Protein AF-A0A060CFR2-F1 (afdb_monomer_lite)

InterPro domains:
  IPR005195 Glycoside hydrolase, family 65, central catalytic [PF03632] (10-119)
  IPR008928 Six-hairpin glycosidase superfamily [SSF48208] (6-119)
  IPR012341 Six-hairpin glycosidase-like superfamily [G3DSA:1.50.10.10] (1-119)

Secondary structure (DSSP, 8-state):
-HHHHHHHHHHHHTPPTTHHHHHHHHHHT-----BTTTTB--SSSSGGGSEEP-TTTS-GGG-SHHHHS-HHHHTTEE-BSS-SHHHHHHHTGGGS-HHHHHHHHHHHGGGB---STT-

Radius of gyration: 20.04 Å; chains: 1; bounding box: 45×29×54 Å

pLDDT: mean 93.42, std 8.71, range [46.88, 98.31]

Foldseek 3Di:
DVVVVVVVVCVVVVPDPCVVVVVVVCVVPDDFAADPVLRETALDPCLVVAAADPPVPQDPVCPVVVVNDPVVVVVRHNAAQADGRLVVCVVVVVVDDPVRSVSHCVVNVVRHRPSDPVD

Structure (mmCIF, N/CA/C/O backbone):
data_AF-A0A060CFR2-F1
#
_entry.id   AF-A0A060CFR2-F1
#
loop_
_atom_site.group_PDB
_atom_site.id
_atom_site.type_symbol
_atom_site.label_atom_id
_atom_site.label_alt_id
_atom_site.label_comp_id
_atom_site.label_asym_id
_atom_site.label_entity_id
_atom_site.label_seq_id
_atom_site.pdbx_PDB_ins_code
_atom_site.Cartn_x
_atom_site.Cartn_y
_atom_site.Cartn_z
_atom_site.occupancy
_atom_site.B_iso_or_equiv
_atom_site.auth_seq_id
_atom_site.auth_comp_id
_atom_site.auth_asym_id
_atom_site.auth_atom_id
_atom_site.pdbx_PDB_model_num
ATOM 1 N N . SER A 1 1 ? -24.517 16.049 26.029 1.00 79.81 1 SER A N 1
ATOM 2 C CA . SER A 1 1 ? -23.167 15.687 26.528 1.00 79.81 1 SER A CA 1
ATOM 3 C C . SER A 1 1 ? -22.544 14.606 25.636 1.00 79.81 1 SER A C 1
ATOM 5 O O . SER A 1 1 ? -23.252 14.057 24.796 1.00 79.81 1 SER A O 1
ATOM 7 N N . ALA A 1 2 ? -21.247 14.289 25.771 1.00 86.88 2 ALA A N 1
ATOM 8 C CA . ALA A 1 2 ? -20.628 13.202 24.992 1.00 86.88 2 ALA A CA 1
ATOM 9 C C . ALA A 1 2 ? -21.310 11.820 25.201 1.00 86.88 2 ALA A C 1
ATOM 11 O O . ALA A 1 2 ? -21.543 11.134 24.206 1.00 86.88 2 ALA A O 1
ATOM 12 N N . PRO A 1 3 ? -21.742 11.436 26.424 1.00 92.44 3 PRO A N 1
ATOM 13 C CA . PRO A 1 3 ? -22.506 10.199 26.646 1.00 92.44 3 PRO A CA 1
ATOM 14 C C . PRO A 1 3 ? -23.870 10.141 25.938 1.00 92.44 3 PRO A C 1
ATOM 16 O O . PRO A 1 3 ? -24.240 9.109 25.384 1.00 92.44 3 PRO A O 1
ATOM 19 N N . GLU A 1 4 ? -24.620 11.247 25.911 1.00 95.31 4 GLU A N 1
ATOM 20 C CA . GLU A 1 4 ? -25.923 11.308 25.225 1.00 95.31 4 GLU A CA 1
ATOM 21 C C . GLU A 1 4 ? -25.773 11.202 23.704 1.00 95.31 4 GLU A C 1
ATOM 23 O O . GLU A 1 4 ? -26.548 10.501 23.051 1.00 95.31 4 GLU A O 1
ATOM 28 N N . ALA A 1 5 ? -24.753 11.865 23.146 1.00 96.38 5 ALA A N 1
ATOM 29 C CA . ALA A 1 5 ? -24.434 11.793 21.724 1.00 96.38 5 ALA A CA 1
ATOM 30 C C . ALA A 1 5 ? -24.029 10.368 21.312 1.00 96.38 5 ALA A C 1
ATOM 32 O O . ALA A 1 5 ? -24.505 9.870 20.291 1.00 96.38 5 ALA A O 1
ATOM 33 N N . TYR A 1 6 ? -23.221 9.689 22.136 1.00 93.69 6 TYR A N 1
ATOM 34 C CA . TYR A 1 6 ? -22.866 8.285 21.936 1.00 93.69 6 TYR A CA 1
ATOM 35 C C . TYR A 1 6 ? -24.103 7.379 21.947 1.00 93.69 6 TYR A C 1
ATOM 37 O O . TYR A 1 6 ? -24.316 6.627 21.001 1.00 93.69 6 TYR A O 1
ATOM 45 N N . ALA A 1 7 ? -24.968 7.491 22.960 1.00 95.06 7 ALA A N 1
ATOM 46 C CA . ALA A 1 7 ? -26.161 6.652 23.069 1.00 95.06 7 ALA A CA 1
ATOM 47 C C . ALA A 1 7 ? -27.140 6.860 21.898 1.00 95.06 7 ALA A C 1
ATOM 49 O O . ALA A 1 7 ? -27.755 5.906 21.417 1.00 95.06 7 ALA A O 1
ATOM 50 N N . ALA A 1 8 ? -27.292 8.101 21.424 1.00 96.94 8 ALA A N 1
ATOM 51 C CA . ALA A 1 8 ? -28.101 8.403 20.247 1.00 96.94 8 ALA A CA 1
ATOM 52 C C . ALA A 1 8 ? -27.504 7.802 18.965 1.00 96.94 8 ALA A C 1
ATOM 54 O O . ALA A 1 8 ? -28.241 7.221 18.167 1.00 96.94 8 ALA A O 1
ATOM 55 N N . LEU A 1 9 ? -26.183 7.906 18.779 1.00 96.25 9 LEU A N 1
ATOM 56 C CA . LEU A 1 9 ? -25.487 7.325 17.633 1.00 96.25 9 LEU A CA 1
ATOM 57 C C . LEU A 1 9 ? -25.569 5.797 17.641 1.00 96.25 9 LEU A C 1
ATOM 59 O O . LEU A 1 9 ? -25.938 5.226 16.621 1.00 96.25 9 LEU A O 1
ATOM 63 N N . ALA A 1 10 ? -25.286 5.164 18.782 1.00 96.88 10 ALA A N 1
ATOM 64 C CA . ALA A 1 10 ? -25.318 3.715 18.947 1.00 96.88 10 ALA A CA 1
ATOM 65 C C . ALA A 1 10 ? -26.684 3.140 18.553 1.00 96.88 10 ALA A C 1
ATOM 67 O O . ALA A 1 10 ? -26.752 2.230 17.736 1.00 96.88 10 ALA A O 1
ATOM 68 N N . ARG A 1 11 ? -27.784 3.751 19.020 1.00 96.94 11 ARG A N 1
ATOM 69 C CA . ARG A 1 11 ? -29.138 3.359 18.593 1.00 96.94 11 ARG A CA 1
ATOM 70 C C . ARG A 1 11 ? -29.374 3.558 17.097 1.00 96.94 11 ARG A C 1
ATOM 72 O O . ARG A 1 11 ? -30.038 2.739 16.477 1.00 96.94 11 ARG A O 1
ATOM 79 N N . ARG A 1 12 ? -28.870 4.653 16.517 1.00 98.19 12 ARG A N 1
ATOM 80 C CA . ARG A 1 12 ? -29.072 4.973 15.095 1.00 98.19 12 ARG A CA 1
ATOM 81 C C . ARG A 1 12 ? -28.379 3.977 14.164 1.00 98.19 12 ARG A C 1
ATOM 83 O O . ARG A 1 12 ? -28.880 3.760 13.067 1.00 98.19 12 ARG A O 1
ATOM 90 N N . VAL A 1 13 ? -27.239 3.426 14.576 1.00 97.44 13 VAL A N 1
ATOM 91 C CA . VAL A 1 13 ? -26.436 2.495 13.763 1.00 97.44 13 VAL A CA 1
ATOM 92 C C . VAL A 1 13 ? -26.549 1.034 14.215 1.00 97.44 13 VAL A C 1
ATOM 94 O O . VAL A 1 13 ? -25.828 0.203 13.682 1.00 97.44 13 VAL A O 1
ATOM 97 N N . ASP A 1 14 ? -27.436 0.725 15.172 1.00 97.62 14 ASP A N 1
ATOM 98 C CA . ASP A 1 14 ? -27.552 -0.596 15.822 1.00 97.62 14 ASP A CA 1
ATOM 99 C C . ASP A 1 14 ? -26.214 -1.114 16.388 1.00 97.62 14 ASP A C 1
ATOM 101 O O . ASP A 1 14 ? -25.888 -2.288 16.255 1.00 97.62 14 ASP A O 1
ATOM 105 N N . LEU A 1 15 ? -25.418 -0.230 17.009 1.00 97.25 15 LEU A N 1
ATOM 106 C CA . LEU A 1 15 ? -24.140 -0.616 17.612 1.00 97.25 15 LEU A CA 1
ATOM 107 C C . LEU A 1 15 ? -24.384 -1.516 18.825 1.00 97.25 15 LEU A C 1
ATOM 109 O O . LEU A 1 15 ? -24.971 -1.082 19.821 1.00 97.25 15 LEU A O 1
ATOM 113 N N . ARG A 1 16 ? -23.885 -2.746 18.755 1.00 96.00 16 ARG A N 1
ATOM 114 C CA . ARG A 1 16 ? -24.042 -3.770 19.786 1.00 96.00 16 ARG A CA 1
ATOM 115 C C . ARG A 1 16 ? -22.884 -3.758 20.766 1.00 96.00 16 ARG A C 1
ATOM 117 O O . ARG A 1 16 ? -21.742 -3.413 20.446 1.00 96.00 16 ARG A O 1
ATOM 124 N N . ASP A 1 17 ? -23.184 -4.221 21.973 1.00 94.44 17 ASP A N 1
ATOM 125 C CA . ASP A 1 17 ? -22.174 -4.421 22.999 1.00 94.44 17 ASP A CA 1
ATOM 126 C C . ASP A 1 17 ? -21.081 -5.375 22.495 1.00 94.44 17 ASP A C 1
ATOM 128 O O . ASP A 1 17 ? -21.347 -6.451 21.959 1.00 94.44 17 ASP A O 1
ATOM 132 N N . GLY A 1 18 ? -19.824 -4.963 22.664 1.00 95.88 18 GLY A N 1
ATOM 133 C CA . GLY A 1 18 ? -18.654 -5.752 22.281 1.00 95.88 18 GLY A CA 1
ATOM 134 C C . GLY A 1 18 ? -18.164 -5.575 20.839 1.00 95.88 18 GLY A C 1
ATOM 135 O O . GLY A 1 18 ? -17.062 -6.045 20.552 1.00 95.88 18 GLY A O 1
ATOM 136 N N . GLU A 1 19 ? -18.880 -4.867 19.955 1.00 98.00 19 GLU A N 1
ATOM 137 C CA . GLU A 1 19 ? -18.406 -4.620 18.579 1.00 98.00 19 GLU A CA 1
ATOM 138 C C . GLU A 1 19 ? -17.101 -3.824 18.549 1.00 98.00 19 GLU A C 1
ATOM 140 O O . GLU A 1 19 ? -16.149 -4.235 17.892 1.00 98.00 19 GLU A O 1
ATOM 145 N N . ALA A 1 20 ? -17.000 -2.757 19.347 1.00 96.19 20 ALA A N 1
ATOM 146 C CA . ALA A 1 20 ? -15.766 -1.979 19.450 1.00 96.19 20 ALA A CA 1
ATOM 147 C C . ALA A 1 20 ? -14.567 -2.842 19.882 1.00 96.19 20 ALA A C 1
ATOM 149 O O . ALA A 1 20 ? -13.484 -2.737 19.313 1.00 96.19 20 ALA A O 1
ATOM 150 N N . ALA A 1 21 ? -14.778 -3.760 20.831 1.00 97.69 21 ALA A N 1
ATOM 151 C CA . ALA A 1 21 ? -13.744 -4.702 21.251 1.00 97.69 21 ALA A CA 1
ATOM 152 C C . ALA A 1 21 ? -13.402 -5.717 20.147 1.00 97.69 21 ALA A C 1
ATOM 154 O O . ALA A 1 21 ? -12.258 -6.155 20.048 1.00 97.69 21 ALA A O 1
ATOM 155 N N . ALA A 1 22 ? -14.372 -6.110 19.317 1.00 98.25 22 ALA A N 1
ATOM 156 C CA . ALA A 1 22 ? -14.124 -6.963 18.160 1.00 98.25 22 ALA A CA 1
ATOM 157 C C . ALA A 1 22 ? -13.293 -6.245 17.088 1.00 98.25 22 ALA A C 1
ATOM 159 O O . ALA A 1 22 ? -12.381 -6.859 16.540 1.00 98.25 22 ALA A O 1
ATOM 160 N N . TRP A 1 23 ? -13.542 -4.956 16.838 1.00 98.25 23 TRP A N 1
ATOM 161 C CA . TRP A 1 23 ? -12.727 -4.153 15.923 1.00 98.25 23 TRP A CA 1
ATOM 162 C C . TRP A 1 23 ? -11.284 -4.027 16.411 1.00 98.25 23 TRP A C 1
ATOM 164 O O . TRP A 1 23 ? -10.368 -4.198 15.613 1.00 98.25 23 TRP A O 1
ATOM 174 N N . THR A 1 24 ? -11.067 -3.811 17.715 1.00 98.12 24 THR A N 1
ATOM 175 C CA . THR A 1 24 ? 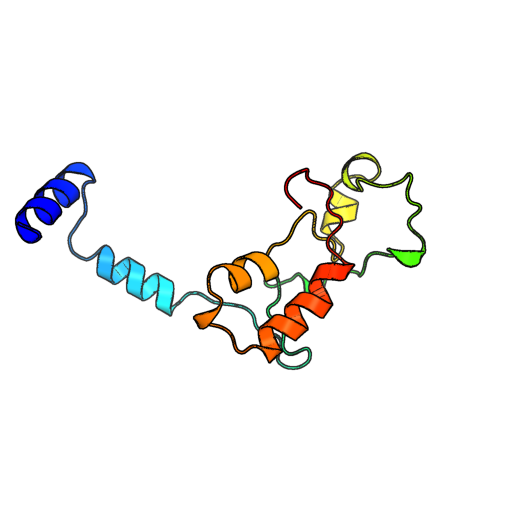-9.717 -3.812 18.302 1.00 98.12 24 THR A CA 1
ATOM 176 C C . THR A 1 24 ? -9.011 -5.146 18.075 1.00 98.12 24 THR A C 1
ATOM 178 O O . THR A 1 24 ? -7.906 -5.153 17.544 1.00 98.12 24 THR A O 1
ATOM 181 N N . ARG A 1 25 ? -9.666 -6.277 18.376 1.00 98.31 25 ARG A N 1
ATOM 182 C CA . ARG A 1 25 ? -9.079 -7.607 18.134 1.00 98.31 25 ARG A CA 1
ATOM 183 C C . ARG A 1 25 ? -8.758 -7.847 16.660 1.00 98.31 25 ARG A C 1
ATOM 185 O O . ARG A 1 25 ? -7.739 -8.449 16.350 1.00 98.31 25 ARG A O 1
ATOM 192 N N . ALA A 1 26 ? -9.622 -7.393 15.752 1.00 98.25 26 ALA A N 1
ATOM 193 C CA . ALA A 1 26 ? -9.381 -7.508 14.317 1.00 98.25 26 ALA A CA 1
ATOM 194 C C . ALA A 1 26 ? -8.182 -6.658 13.869 1.00 98.25 26 ALA A C 1
ATOM 196 O O . ALA A 1 26 ? -7.383 -7.121 13.063 1.00 98.25 26 ALA A O 1
ATOM 197 N N . ALA A 1 27 ? -8.032 -5.445 14.409 1.00 96.81 27 ALA A N 1
ATOM 198 C CA . ALA A 1 27 ? -6.889 -4.581 14.126 1.00 96.81 27 ALA A CA 1
ATOM 199 C C . ALA A 1 27 ? -5.574 -5.172 14.661 1.00 96.81 27 ALA A C 1
ATOM 201 O O . ALA A 1 27 ? -4.577 -5.171 13.948 1.00 96.81 27 ALA A O 1
ATOM 202 N N . GLU A 1 28 ? -5.581 -5.723 15.879 1.00 96.94 28 GLU A N 1
ATOM 203 C CA . GLU A 1 28 ? -4.421 -6.391 16.491 1.00 96.94 28 GLU A CA 1
ATOM 204 C C . GLU A 1 28 ? -4.009 -7.673 15.751 1.00 96.94 28 GLU A C 1
ATOM 206 O O . GLU A 1 28 ? -2.837 -8.037 15.754 1.00 96.94 28 GLU A O 1
ATOM 211 N N . ALA A 1 29 ? -4.964 -8.355 15.114 1.00 97.56 29 ALA A N 1
ATOM 212 C CA . ALA A 1 29 ? -4.728 -9.570 14.339 1.00 97.56 29 ALA A CA 1
ATOM 213 C C . ALA A 1 29 ? -4.466 -9.311 12.844 1.00 97.56 29 ALA A C 1
ATOM 215 O O . ALA A 1 29 ? -4.277 -10.268 12.090 1.00 97.56 29 ALA A O 1
ATOM 216 N N . MET A 1 30 ? -4.487 -8.052 12.393 1.00 95.75 30 MET A N 1
ATOM 217 C CA . MET A 1 30 ? -4.276 -7.722 10.987 1.00 95.75 30 MET A CA 1
ATOM 218 C C . MET A 1 30 ? -2.825 -8.010 10.601 1.00 95.75 30 MET A C 1
ATOM 220 O O . MET A 1 30 ? -1.892 -7.433 11.158 1.00 95.75 30 MET A O 1
ATOM 224 N N . TYR A 1 31 ? -2.632 -8.888 9.622 1.00 94.25 31 TYR A N 1
ATOM 225 C CA . TYR A 1 31 ? -1.314 -9.132 9.057 1.00 94.25 31 TYR A CA 1
ATOM 226 C C . TYR A 1 31 ? -0.947 -8.005 8.089 1.00 94.25 31 TYR A C 1
ATOM 228 O O . TYR A 1 31 ? -1.696 -7.715 7.157 1.00 94.25 31 TYR A O 1
ATOM 236 N N . LEU A 1 32 ? 0.210 -7.387 8.313 1.00 92.31 32 LEU A N 1
ATOM 237 C CA . LEU A 1 32 ? 0.817 -6.422 7.404 1.00 92.31 32 LEU A CA 1
ATOM 238 C C . LEU A 1 32 ? 2.144 -7.021 6.927 1.00 92.31 32 LEU A C 1
ATOM 240 O O . LEU A 1 32 ? 3.034 -7.211 7.761 1.00 92.31 32 LEU A O 1
ATOM 244 N N . PRO A 1 33 ? 2.289 -7.357 5.634 1.00 94.25 33 PRO A N 1
ATOM 245 C CA . PRO A 1 33 ? 3.510 -7.975 5.147 1.00 94.25 33 PRO A CA 1
ATOM 246 C C . PRO A 1 33 ? 4.680 -6.999 5.295 1.00 94.25 33 PRO A C 1
ATOM 248 O O . PRO A 1 33 ? 4.537 -5.791 5.090 1.00 94.25 33 PRO A O 1
ATOM 251 N N . TYR A 1 34 ? 5.841 -7.529 5.658 1.00 95.69 34 TYR A N 1
ATOM 252 C CA . TYR A 1 34 ? 7.101 -6.799 5.699 1.00 95.69 34 TYR A CA 1
ATOM 253 C C . TYR A 1 34 ? 8.203 -7.738 5.232 1.00 95.69 34 TYR A C 1
ATOM 255 O O . TYR A 1 34 ? 8.328 -8.854 5.737 1.00 95.69 34 TYR A O 1
ATOM 263 N N . ASP A 1 35 ? 8.961 -7.288 4.244 1.00 97.75 35 ASP A N 1
ATOM 264 C CA . ASP A 1 35 ? 10.104 -8.009 3.717 1.00 97.75 35 ASP A CA 1
ATOM 265 C C . ASP A 1 35 ? 11.373 -7.487 4.399 1.00 97.75 35 ASP A C 1
ATOM 267 O O . ASP A 1 35 ? 11.738 -6.320 4.244 1.00 97.75 35 ASP A O 1
ATOM 271 N N . GLU A 1 36 ? 12.024 -8.336 5.195 1.00 96.75 36 GLU A N 1
ATOM 272 C CA . GLU A 1 36 ? 13.204 -7.966 5.990 1.00 96.75 36 GLU A CA 1
ATOM 273 C C . GLU A 1 36 ? 14.452 -7.727 5.126 1.00 96.75 36 GLU A C 1
ATOM 275 O O . GLU A 1 36 ? 15.328 -6.950 5.507 1.00 96.75 36 GLU A O 1
ATOM 280 N N . GLU A 1 37 ? 14.545 -8.378 3.963 1.00 96.56 37 GLU A N 1
ATOM 281 C CA . GLU A 1 37 ? 15.706 -8.279 3.074 1.00 96.56 37 GLU A CA 1
ATOM 282 C C . GLU A 1 37 ? 15.725 -6.935 2.337 1.00 96.56 37 GLU A C 1
ATOM 284 O O . GLU A 1 37 ? 16.726 -6.215 2.347 1.00 96.56 37 GLU A O 1
ATOM 289 N N . LEU A 1 38 ? 14.593 -6.561 1.745 1.00 96.50 38 LEU A N 1
ATOM 290 C CA . LEU A 1 38 ? 14.390 -5.289 1.061 1.00 96.50 38 LEU A CA 1
ATOM 291 C C . LEU A 1 38 ? 14.091 -4.149 2.045 1.00 96.50 38 LEU A C 1
ATOM 293 O O . LEU A 1 38 ? 14.305 -2.973 1.736 1.00 96.50 38 LEU A O 1
ATOM 297 N N . GLY A 1 39 ? 13.600 -4.477 3.241 1.00 97.44 39 GLY A N 1
ATOM 298 C CA . GLY A 1 39 ? 13.169 -3.515 4.248 1.00 97.44 39 GLY A CA 1
ATOM 299 C C . GLY A 1 39 ? 11.968 -2.683 3.795 1.00 97.44 39 GLY A C 1
ATOM 300 O O . GLY A 1 39 ? 11.939 -1.471 4.042 1.00 97.44 39 GLY A O 1
ATOM 301 N N . ILE A 1 40 ? 11.021 -3.312 3.090 1.00 97.81 40 ILE A N 1
ATOM 302 C CA . ILE A 1 40 ? 9.808 -2.687 2.540 1.00 97.81 40 ILE A CA 1
ATOM 303 C C . ILE A 1 40 ? 8.545 -3.440 2.960 1.00 97.81 40 ILE A C 1
ATOM 305 O O . ILE A 1 40 ? 8.604 -4.584 3.397 1.00 97.81 40 ILE A O 1
ATOM 309 N N . HIS A 1 41 ? 7.388 -2.802 2.795 1.00 97.50 41 HIS A N 1
ATOM 310 C CA . HIS A 1 41 ? 6.092 -3.455 2.926 1.00 97.50 41 HIS A CA 1
ATOM 311 C C . HIS A 1 41 ? 5.588 -3.854 1.527 1.00 97.50 41 HIS A C 1
ATOM 313 O O . HIS A 1 41 ? 5.340 -2.967 0.703 1.00 97.50 41 HIS A O 1
ATOM 319 N N . PRO A 1 42 ? 5.449 -5.156 1.218 1.00 97.31 42 PRO A N 1
ATOM 320 C CA . PRO A 1 42 ? 4.765 -5.626 0.013 1.00 97.31 42 PRO A CA 1
ATOM 321 C C . PRO A 1 42 ? 3.335 -5.071 -0.094 1.00 97.31 42 PRO A C 1
ATOM 323 O O . PRO A 1 42 ? 2.671 -4.875 0.923 1.00 97.31 42 PRO A O 1
ATOM 326 N N . GLN A 1 43 ? 2.854 -4.822 -1.316 1.00 96.06 43 GLN A N 1
ATOM 327 C CA . GLN A 1 43 ? 1.485 -4.343 -1.555 1.00 96.06 43 GLN A CA 1
ATOM 328 C C . GLN A 1 43 ? 0.445 -5.378 -1.107 1.00 96.06 43 GLN A C 1
ATOM 330 O O . GLN A 1 43 ? -0.579 -5.039 -0.519 1.00 96.06 43 GLN A O 1
ATOM 335 N N . ASP A 1 44 ? 0.739 -6.647 -1.367 1.00 94.94 44 ASP A N 1
ATOM 336 C CA . ASP A 1 44 ? -0.012 -7.808 -0.918 1.00 94.94 44 ASP A CA 1
ATOM 337 C C . ASP A 1 44 ? 0.957 -8.977 -0.671 1.00 94.94 44 ASP A C 1
ATOM 339 O O . ASP A 1 44 ? 2.174 -8.824 -0.807 1.00 94.94 44 ASP A O 1
ATOM 343 N N . ALA A 1 45 ? 0.422 -10.126 -0.254 1.00 93.56 45 ALA A N 1
ATOM 344 C CA . ALA A 1 45 ? 1.219 -11.290 0.128 1.00 93.56 45 ALA A CA 1
ATOM 345 C C . ALA A 1 45 ? 2.069 -11.865 -1.019 1.00 93.56 45 ALA A C 1
ATOM 347 O O . ALA A 1 45 ? 3.127 -12.424 -0.743 1.00 93.56 45 ALA A O 1
ATOM 348 N N . ASP A 1 46 ? 1.641 -11.688 -2.272 1.00 94.62 46 ASP A N 1
ATOM 349 C CA . ASP A 1 46 ? 2.223 -12.360 -3.437 1.00 94.62 46 ASP A CA 1
ATOM 350 C C . ASP A 1 46 ? 2.962 -11.373 -4.365 1.00 94.62 46 ASP A C 1
ATOM 352 O O . ASP A 1 46 ? 3.619 -11.779 -5.323 1.00 94.62 46 ASP A O 1
ATOM 356 N N . PHE A 1 47 ? 2.876 -10.061 -4.109 1.00 96.56 47 PHE A N 1
ATOM 357 C CA . PHE A 1 47 ? 3.348 -9.020 -5.030 1.00 96.56 47 PHE A CA 1
ATOM 358 C C . PHE A 1 47 ? 4.820 -9.178 -5.4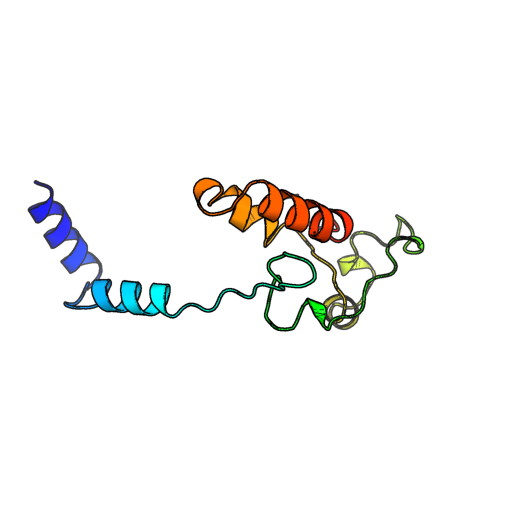39 1.00 96.56 47 PHE A C 1
ATOM 360 O O . PHE A 1 47 ? 5.161 -9.024 -6.614 1.00 96.56 47 PHE A O 1
ATOM 367 N N . LEU A 1 48 ? 5.697 -9.514 -4.488 1.00 96.75 48 LEU A N 1
ATOM 368 C CA . LEU A 1 48 ? 7.129 -9.692 -4.756 1.00 96.75 48 LEU A CA 1
ATOM 369 C C . LEU A 1 48 ? 7.436 -10.953 -5.583 1.00 96.75 48 LEU A C 1
ATOM 371 O O . LEU A 1 48 ? 8.509 -11.039 -6.176 1.00 96.75 48 LEU A O 1
ATOM 375 N N . GLU A 1 49 ? 6.499 -11.900 -5.677 1.00 96.44 49 GLU A N 1
ATOM 376 C CA . GLU A 1 49 ? 6.617 -13.098 -6.519 1.00 96.44 49 GLU A CA 1
ATOM 377 C C . GLU A 1 49 ? 6.277 -12.816 -7.994 1.00 96.44 49 GLU A C 1
ATOM 379 O O . GLU A 1 49 ? 6.617 -13.598 -8.892 1.00 96.44 49 GLU A O 1
ATOM 384 N N . LEU A 1 50 ? 5.606 -11.692 -8.268 1.00 97.00 50 LEU A N 1
ATOM 385 C CA . LEU A 1 50 ? 5.245 -11.283 -9.620 1.00 97.00 50 LEU A CA 1
ATOM 386 C C . LEU A 1 50 ? 6.479 -10.894 -10.434 1.00 97.00 50 LEU A C 1
ATOM 388 O O . LEU A 1 50 ? 7.500 -10.450 -9.911 1.00 97.00 50 LEU A O 1
ATOM 392 N N . GLN A 1 51 ? 6.371 -11.020 -11.755 1.00 97.00 51 GLN A N 1
ATOM 393 C CA . GLN A 1 51 ? 7.477 -10.682 -12.646 1.00 97.00 51 GLN A CA 1
ATOM 394 C C . GLN A 1 51 ? 7.663 -9.159 -12.749 1.00 97.00 51 GLN A C 1
ATOM 396 O O . GLN A 1 51 ? 6.681 -8.428 -12.876 1.00 97.00 51 GLN A O 1
ATOM 401 N N . PRO A 1 52 ? 8.894 -8.631 -12.763 1.00 96.81 52 PRO A N 1
ATOM 402 C CA . PRO A 1 52 ? 9.112 -7.226 -13.085 1.00 96.81 52 PRO A CA 1
ATOM 403 C C . PRO A 1 52 ? 8.617 -6.906 -14.500 1.00 96.81 52 PRO A C 1
ATOM 405 O O . PRO A 1 52 ? 8.836 -7.679 -15.435 1.00 96.81 52 PRO A O 1
ATOM 408 N N . TRP A 1 53 ? 7.958 -5.763 -14.676 1.00 97.00 53 TRP A N 1
ATOM 409 C CA . TRP A 1 53 ? 7.615 -5.265 -16.008 1.00 97.00 53 TRP A CA 1
ATOM 410 C C . TRP A 1 53 ? 8.831 -4.598 -16.661 1.00 97.00 53 TRP A C 1
ATOM 412 O O . TRP A 1 53 ? 9.593 -3.889 -16.004 1.00 97.00 53 TRP A O 1
ATOM 422 N N . ASP A 1 54 ? 9.011 -4.786 -17.968 1.00 95.81 54 ASP A N 1
ATOM 423 C CA . ASP A 1 54 ? 10.105 -4.161 -18.717 1.00 95.81 54 ASP A CA 1
ATOM 424 C C . ASP A 1 54 ? 9.772 -2.703 -19.081 1.00 95.81 54 ASP A C 1
ATOM 426 O O . ASP A 1 54 ? 9.460 -2.358 -20.226 1.00 95.81 54 ASP A O 1
ATOM 430 N N . PHE A 1 55 ? 9.806 -1.825 -18.077 1.00 93.75 55 PHE A N 1
ATOM 431 C CA . PHE A 1 55 ? 9.550 -0.394 -18.255 1.00 93.75 55 PHE A CA 1
ATOM 432 C C . PHE A 1 55 ? 10.556 0.261 -19.209 1.00 93.75 55 PHE A C 1
ATOM 434 O O . PHE A 1 55 ? 10.172 1.128 -19.993 1.00 93.75 55 PHE A O 1
ATOM 441 N N . ALA A 1 56 ? 11.816 -0.187 -19.193 1.00 93.56 56 ALA A N 1
ATOM 442 C CA . ALA A 1 56 ? 12.894 0.378 -20.002 1.00 93.56 56 ALA A CA 1
ATOM 443 C C . ALA A 1 56 ? 12.651 0.220 -21.512 1.00 93.56 56 ALA A C 1
ATOM 445 O O . ALA A 1 56 ? 12.994 1.117 -22.283 1.00 93.56 56 ALA A O 1
ATOM 446 N N . HIS A 1 57 ? 12.030 -0.887 -21.934 1.00 95.31 57 HIS A N 1
ATOM 447 C CA . HIS A 1 57 ? 11.718 -1.142 -23.345 1.00 95.31 57 HIS A CA 1
ATOM 448 C C . HIS A 1 57 ? 10.241 -0.940 -23.702 1.00 95.31 57 HIS A C 1
ATOM 450 O O . HIS A 1 57 ? 9.853 -1.159 -24.852 1.00 95.31 57 HIS A O 1
ATOM 456 N N . THR A 1 58 ? 9.407 -0.484 -22.764 1.00 95.00 58 THR A N 1
ATOM 457 C CA . THR A 1 58 ? 8.013 -0.138 -23.060 1.00 95.00 58 THR A CA 1
ATOM 458 C C . THR A 1 58 ? 7.941 1.273 -23.656 1.00 95.00 58 THR A C 1
ATOM 460 O O . THR A 1 58 ? 8.227 2.247 -22.959 1.00 95.00 58 THR A O 1
ATOM 463 N N . PRO A 1 59 ? 7.550 1.437 -24.934 1.00 94.81 59 PRO A N 1
ATOM 464 C CA . PRO A 1 59 ? 7.554 2.749 -25.571 1.00 94.81 59 PRO A CA 1
ATOM 465 C C . PRO A 1 59 ? 6.439 3.655 -25.012 1.00 94.81 59 PRO A C 1
ATOM 467 O O . PRO A 1 59 ? 5.366 3.153 -24.669 1.00 94.81 59 PRO A O 1
ATOM 470 N N . PRO A 1 60 ? 6.610 4.994 -25.018 1.00 91.69 60 PRO A N 1
ATOM 471 C CA . PRO A 1 60 ? 5.608 5.933 -24.498 1.00 91.69 60 PRO A CA 1
ATOM 472 C C . PRO A 1 60 ? 4.207 5.784 -25.115 1.00 91.69 60 PRO A C 1
ATOM 474 O O . PRO A 1 60 ? 3.206 5.996 -24.445 1.00 91.69 60 PRO A O 1
ATOM 477 N N . SER A 1 61 ? 4.116 5.359 -26.380 1.00 94.25 61 SER A N 1
ATOM 478 C CA . SER A 1 61 ? 2.847 5.118 -27.088 1.00 94.25 61 SER A CA 1
ATOM 479 C C . SER A 1 61 ? 2.074 3.882 -26.614 1.00 94.25 61 SER A C 1
ATOM 481 O O . SER A 1 61 ? 1.013 3.579 -27.160 1.00 94.25 61 SER A O 1
ATOM 483 N N . LYS A 1 62 ? 2.623 3.135 -25.652 1.00 94.06 62 LYS A N 1
ATOM 484 C CA . LYS A 1 62 ? 1.983 1.987 -25.007 1.00 94.06 62 LYS A CA 1
ATOM 485 C C . LYS A 1 62 ? 1.464 2.304 -23.607 1.00 94.06 62 LYS A C 1
ATOM 487 O O . LYS A 1 62 ? 0.979 1.392 -22.946 1.00 94.06 62 LYS A O 1
ATOM 492 N N . TYR A 1 63 ? 1.506 3.572 -23.202 1.00 92.12 63 TYR A N 1
ATOM 493 C CA . TYR A 1 63 ? 0.852 4.065 -21.998 1.00 92.12 63 TYR A CA 1
ATOM 494 C C . TYR A 1 63 ? -0.425 4.840 -22.355 1.00 92.12 63 TYR A C 1
ATOM 496 O O . TYR A 1 63 ? -0.439 5.551 -23.364 1.00 92.12 63 TYR A O 1
ATOM 504 N N . PRO A 1 64 ? -1.484 4.761 -21.531 1.00 91.62 64 PRO A N 1
ATOM 505 C CA . PRO A 1 64 ? -1.617 3.925 -20.333 1.00 91.62 64 PRO A CA 1
ATOM 506 C C . PRO A 1 64 ? -1.605 2.419 -20.636 1.00 91.62 64 PRO A C 1
ATOM 508 O O . PRO A 1 64 ? -2.279 1.988 -21.574 1.00 91.62 64 PRO A O 1
ATOM 511 N N . LEU A 1 65 ? -0.880 1.604 -19.859 1.00 93.38 65 LEU A N 1
ATOM 512 C CA . LEU A 1 65 ? -0.692 0.170 -20.144 1.00 93.38 65 LEU A CA 1
ATOM 513 C C . LEU A 1 65 ? -2.033 -0.554 -20.307 1.00 93.38 65 LEU A C 1
ATOM 515 O O . LEU A 1 65 ? -2.192 -1.381 -21.206 1.00 93.38 65 LEU A O 1
ATOM 519 N N . LEU A 1 66 ? -3.027 -0.193 -19.489 1.00 91.25 66 LEU A N 1
ATOM 520 C CA . LEU A 1 66 ? -4.370 -0.783 -19.522 1.00 91.25 66 LEU A CA 1
ATOM 521 C C . LEU A 1 66 ? -5.092 -0.619 -20.875 1.00 91.25 66 LEU A C 1
ATOM 523 O O . LEU A 1 66 ? -5.977 -1.411 -21.193 1.00 91.25 66 LEU A O 1
ATOM 527 N N . LEU A 1 67 ? -4.734 0.386 -21.681 1.00 92.75 67 LEU A N 1
ATOM 528 C CA . LEU A 1 67 ? -5.325 0.606 -23.009 1.00 92.75 67 LEU A CA 1
ATOM 529 C C . LEU A 1 67 ? -4.617 -0.178 -24.122 1.00 92.75 67 LEU A C 1
ATOM 531 O O . LEU A 1 67 ? -5.128 -0.263 -25.239 1.00 92.75 67 LEU A O 1
ATOM 535 N N . HIS A 1 68 ? -3.449 -0.752 -23.833 1.00 94.75 68 HIS A N 1
ATOM 536 C CA . HIS A 1 68 ? -2.582 -1.378 -2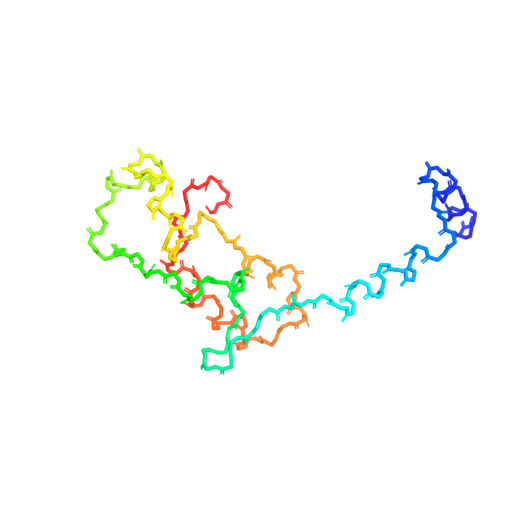4.831 1.00 94.75 68 HIS A CA 1
ATOM 537 C C . HIS A 1 68 ? -2.254 -2.845 -24.543 1.00 94.75 68 HIS A C 1
ATOM 539 O O . HIS A 1 68 ? -1.873 -3.566 -25.469 1.00 94.75 68 HIS A O 1
ATOM 545 N N . PHE A 1 69 ? -2.428 -3.298 -23.302 1.00 94.75 69 PHE A N 1
ATOM 546 C CA . PHE A 1 69 ? -2.183 -4.669 -22.874 1.00 94.75 69 PHE A CA 1
ATOM 547 C C . PHE A 1 69 ? -3.415 -5.243 -22.183 1.00 94.75 69 PHE A C 1
ATOM 549 O O . PHE A 1 69 ? -4.113 -4.567 -21.429 1.00 94.75 69 PHE A O 1
ATOM 556 N N . HIS A 1 70 ? -3.681 -6.525 -22.433 1.00 95.19 70 HIS A N 1
ATOM 557 C CA . HIS A 1 70 ? -4.784 -7.211 -21.775 1.00 95.19 70 HIS A CA 1
ATOM 558 C C . HIS A 1 70 ? -4.543 -7.244 -20.250 1.00 95.19 70 HIS A C 1
ATOM 560 O O . HIS A 1 70 ? -3.429 -7.579 -19.842 1.00 95.19 70 HIS A O 1
ATOM 566 N N . PRO A 1 71 ? -5.552 -6.994 -19.391 1.00 92.44 71 PRO A N 1
ATOM 567 C CA . PRO A 1 71 ? -5.363 -6.916 -17.937 1.00 92.44 71 PRO A CA 1
ATOM 568 C C . PRO A 1 71 ? -4.665 -8.136 -17.320 1.00 92.44 71 PRO A C 1
ATOM 570 O O . PRO A 1 71 ? -3.787 -7.990 -16.481 1.00 92.44 71 PRO A O 1
ATOM 573 N N . LEU A 1 72 ? -4.970 -9.346 -17.804 1.00 93.81 72 LEU A N 1
ATOM 574 C CA . LEU A 1 72 ? -4.305 -10.581 -17.351 1.00 93.81 72 LEU A CA 1
ATOM 575 C C . LEU A 1 72 ? -2.796 -10.646 -17.650 1.00 93.81 72 LEU A C 1
ATOM 577 O O . LEU A 1 72 ? -2.108 -11.497 -17.091 1.00 93.81 72 LEU A O 1
ATOM 581 N N . VAL A 1 73 ? -2.282 -9.810 -18.551 1.00 93.94 73 VAL A N 1
ATOM 582 C CA . VAL A 1 73 ? -0.836 -9.640 -18.730 1.00 93.94 73 VAL A CA 1
ATOM 583 C C . VAL A 1 73 ? -0.307 -8.746 -17.612 1.00 93.94 73 VAL A C 1
ATOM 585 O O . VAL A 1 73 ? 0.623 -9.137 -16.919 1.00 93.94 73 VAL A O 1
ATOM 588 N N . ILE A 1 74 ? -0.944 -7.596 -17.382 1.00 94.44 74 ILE A N 1
ATOM 589 C CA . ILE A 1 74 ? -0.515 -6.596 -16.392 1.00 94.44 74 ILE A CA 1
ATOM 590 C C . ILE A 1 74 ? -0.545 -7.170 -14.967 1.00 94.44 74 ILE A C 1
ATOM 592 O O . ILE A 1 74 ? 0.433 -7.047 -14.247 1.00 94.44 74 ILE A O 1
ATOM 596 N N . TYR A 1 75 ? -1.613 -7.877 -14.581 1.00 93.38 75 TYR A N 1
ATOM 597 C CA . TYR A 1 75 ? -1.802 -8.403 -13.216 1.00 93.38 75 TYR A CA 1
ATOM 598 C C . TYR A 1 75 ? -0.800 -9.480 -12.785 1.00 93.38 75 TYR A C 1
ATOM 600 O O . TYR A 1 75 ? -0.801 -9.887 -11.632 1.00 93.38 75 TYR A O 1
ATOM 608 N N . ARG A 1 76 ? 0.030 -9.978 -13.706 1.00 95.69 76 ARG A N 1
ATOM 609 C CA . ARG A 1 76 ? 1.105 -10.934 -13.401 1.00 95.69 76 ARG A CA 1
ATOM 610 C C . ARG A 1 76 ? 2.462 -10.258 -13.209 1.00 95.69 76 ARG A C 1
ATOM 612 O O . ARG A 1 76 ? 3.467 -10.957 -13.089 1.00 95.69 76 ARG A O 1
ATOM 619 N N . HIS A 1 77 ? 2.484 -8.927 -13.227 1.00 97.38 77 HIS A N 1
ATOM 620 C CA . HIS A 1 77 ? 3.694 -8.139 -13.112 1.00 97.38 77 HIS A CA 1
ATOM 621 C C . HIS A 1 77 ? 3.625 -7.141 -11.959 1.00 97.38 77 HIS A C 1
ATOM 623 O O . HIS A 1 77 ? 2.545 -6.715 -11.549 1.00 97.38 77 HIS A O 1
ATOM 629 N N . GLN A 1 78 ? 4.800 -6.729 -11.489 1.00 97.44 78 GLN A N 1
ATOM 630 C CA . GLN A 1 78 ? 4.978 -5.659 -10.509 1.00 97.44 78 GLN A CA 1
ATOM 631 C C . GLN A 1 78 ? 4.694 -4.298 -11.166 1.00 97.44 78 GLN A C 1
ATOM 633 O O . GLN A 1 78 ? 5.606 -3.580 -11.571 1.00 97.44 78 GLN A O 1
ATOM 638 N N . VAL A 1 79 ? 3.411 -3.979 -11.342 1.00 95.94 79 VAL A N 1
ATOM 639 C CA . VAL A 1 79 ? 2.930 -2.740 -11.965 1.00 95.94 79 VAL A CA 1
ATOM 640 C C . VAL A 1 79 ? 1.826 -2.145 -11.110 1.00 95.94 79 VAL A C 1
ATOM 642 O O . VAL A 1 79 ? 0.802 -2.785 -10.869 1.00 95.94 79 VAL A O 1
ATOM 645 N N . LEU A 1 80 ? 1.997 -0.884 -10.722 1.00 94.38 80 LEU A N 1
ATOM 646 C CA . LEU A 1 80 ? 0.975 -0.116 -10.030 1.00 94.38 80 LEU A CA 1
ATOM 647 C C . LEU A 1 80 ? 0.311 0.854 -11.005 1.00 94.38 80 LEU A C 1
ATOM 649 O O . LEU A 1 80 ? 0.962 1.549 -11.788 1.00 94.38 80 LEU A O 1
ATOM 653 N N . LYS A 1 81 ? -1.019 0.931 -10.942 1.00 89.38 81 LYS A N 1
ATOM 654 C CA . LYS A 1 81 ? -1.781 1.940 -11.692 1.00 89.38 81 LYS A CA 1
ATOM 655 C C . LYS A 1 81 ? -1.650 3.330 -11.054 1.00 89.38 81 LYS A C 1
ATOM 657 O O . LYS A 1 81 ? -1.634 4.338 -11.749 1.00 89.38 81 LYS A O 1
ATOM 662 N N . GLN A 1 82 ? -1.614 3.368 -9.726 1.00 90.69 82 GLN A N 1
ATOM 663 C CA . GLN A 1 82 ? -1.567 4.563 -8.882 1.00 90.69 82 GLN A CA 1
ATOM 664 C C . GLN A 1 82 ? -0.922 4.194 -7.538 1.00 90.69 82 GLN A C 1
ATOM 666 O O . GLN A 1 82 ? -0.806 3.008 -7.233 1.00 90.69 82 GLN A O 1
ATOM 671 N N . ALA A 1 83 ? -0.523 5.192 -6.746 1.00 92.31 83 ALA A N 1
ATOM 672 C CA . ALA A 1 83 ? 0.116 4.965 -5.451 1.00 92.31 83 ALA A CA 1
ATOM 673 C C . ALA A 1 83 ? -0.784 4.159 -4.493 1.00 92.31 83 ALA A C 1
ATOM 675 O O . ALA A 1 83 ? -1.948 4.511 -4.293 1.00 92.31 83 ALA A O 1
ATOM 676 N N . ASP A 1 84 ? -0.213 3.119 -3.878 1.00 95.12 84 ASP A N 1
ATOM 677 C CA . ASP A 1 84 ? -0.890 2.245 -2.908 1.00 95.12 84 ASP A CA 1
ATOM 678 C C . ASP A 1 84 ? -0.165 2.272 -1.547 1.00 95.12 84 ASP A C 1
ATOM 680 O O . ASP A 1 84 ? -0.468 3.115 -0.699 1.00 95.12 84 ASP A O 1
ATOM 684 N N . VAL A 1 85 ? 0.890 1.466 -1.371 1.00 95.44 85 VAL A N 1
ATOM 685 C CA . VAL A 1 85 ? 1.694 1.415 -0.130 1.00 95.44 85 VAL A CA 1
ATOM 686 C C . VAL A 1 85 ? 2.226 2.797 0.261 1.00 95.44 85 VAL A C 1
ATOM 688 O O . VAL A 1 85 ? 2.142 3.213 1.419 1.00 95.44 85 VAL A O 1
ATOM 691 N N . VAL A 1 86 ? 2.713 3.559 -0.722 1.00 95.56 86 VAL A N 1
ATOM 692 C CA . VAL A 1 86 ? 3.200 4.932 -0.521 1.00 95.56 86 VAL A CA 1
ATOM 693 C C . VAL A 1 86 ? 2.081 5.863 -0.033 1.00 95.56 86 VAL A C 1
ATOM 695 O O . VAL A 1 86 ? 2.323 6.705 0.835 1.00 95.56 86 VAL A O 1
ATOM 698 N N . LEU A 1 87 ? 0.847 5.702 -0.525 1.00 95.62 87 LEU A N 1
ATOM 699 C CA . LEU A 1 87 ? -0.303 6.486 -0.067 1.00 95.62 87 LEU A CA 1
ATOM 700 C C . LEU A 1 87 ? -0.669 6.131 1.380 1.00 95.62 87 LEU A C 1
ATOM 702 O O . LEU A 1 87 ? -0.858 7.033 2.198 1.00 95.62 87 LEU A O 1
ATOM 706 N N . ALA A 1 88 ? -0.710 4.840 1.721 1.00 94.69 88 ALA A N 1
ATOM 707 C CA . ALA A 1 88 ? -0.970 4.390 3.089 1.00 94.69 88 ALA A CA 1
ATOM 708 C C . ALA A 1 88 ? 0.057 4.971 4.079 1.00 94.69 88 ALA A C 1
ATOM 710 O O . ALA A 1 88 ? -0.313 5.507 5.129 1.00 94.69 88 ALA A O 1
ATOM 711 N N . MET A 1 89 ? 1.340 4.957 3.709 1.00 95.38 89 MET A N 1
ATOM 712 C CA . MET A 1 89 ? 2.416 5.552 4.504 1.00 95.38 89 MET A CA 1
ATOM 713 C C . MET A 1 89 ? 2.327 7.074 4.596 1.00 95.38 89 MET A C 1
ATOM 715 O O . MET A 1 89 ? 2.662 7.634 5.635 1.00 95.38 89 MET A O 1
ATOM 719 N N . SER A 1 90 ? 1.854 7.751 3.549 1.00 93.94 90 SER A N 1
ATOM 720 C CA . SER A 1 90 ? 1.616 9.198 3.582 1.00 93.94 90 SER A CA 1
ATOM 721 C C . SER A 1 90 ? 0.510 9.564 4.581 1.00 93.94 90 SER A C 1
ATOM 723 O O . SER A 1 90 ? 0.675 10.474 5.395 1.00 93.94 90 SER A O 1
ATOM 725 N N . LEU A 1 91 ? -0.591 8.803 4.595 1.00 96.12 91 LEU A N 1
ATOM 726 C CA . LEU A 1 91 ? -1.726 9.018 5.502 1.00 96.12 91 LEU A CA 1
ATOM 727 C C . LEU A 1 91 ? -1.411 8.675 6.967 1.00 96.12 91 LEU A C 1
ATOM 729 O O . LEU A 1 91 ? -1.994 9.263 7.880 1.00 96.12 91 LEU A O 1
ATOM 733 N N . ARG A 1 92 ? -0.508 7.718 7.205 1.00 95.00 92 ARG A N 1
ATOM 734 C CA . ARG A 1 92 ? -0.102 7.240 8.540 1.00 95.00 92 ARG A CA 1
ATOM 735 C C . ARG A 1 92 ? 1.382 7.483 8.794 1.00 95.00 92 ARG A C 1
ATOM 737 O O . ARG A 1 92 ? 2.084 6.643 9.345 1.00 95.00 92 ARG A O 1
ATOM 744 N N . ASN A 1 93 ? 1.855 8.650 8.374 1.00 92.25 93 ASN A N 1
ATOM 745 C CA . ASN A 1 93 ? 3.263 9.037 8.364 1.00 92.25 93 ASN A CA 1
ATOM 746 C C . ASN A 1 93 ? 3.989 8.871 9.711 1.00 92.25 93 ASN A C 1
ATOM 748 O O . ASN A 1 93 ? 5.176 8.560 9.754 1.00 92.25 93 ASN A O 1
ATOM 752 N N . ASP A 1 94 ? 3.263 9.092 10.805 1.00 95.06 94 ASP A N 1
ATOM 753 C CA . ASP A 1 94 ? 3.705 8.961 12.193 1.00 95.06 94 ASP A CA 1
ATOM 754 C C . ASP A 1 94 ? 3.941 7.506 12.630 1.00 95.06 94 ASP A C 1
ATOM 756 O O . ASP A 1 94 ? 4.603 7.274 13.637 1.00 95.06 94 ASP A O 1
ATOM 760 N N . GLN A 1 95 ? 3.421 6.534 11.878 1.00 94.69 95 GLN A N 1
ATOM 761 C CA . GLN A 1 95 ? 3.530 5.104 12.174 1.00 94.69 95 GLN A CA 1
ATOM 762 C C . GLN A 1 95 ? 4.755 4.445 11.522 1.00 94.69 95 GLN A C 1
ATOM 764 O O . GLN A 1 95 ? 5.064 3.301 11.842 1.00 94.69 95 GLN A O 1
ATOM 769 N N . PHE A 1 96 ? 5.466 5.146 10.627 1.00 94.38 96 PHE A N 1
ATOM 770 C CA . PHE A 1 96 ? 6.591 4.585 9.875 1.00 94.38 96 PHE A CA 1
ATOM 771 C C . PHE A 1 96 ? 7.851 5.436 10.003 1.00 94.38 96 PHE A C 1
ATOM 773 O O . PHE A 1 96 ? 7.848 6.654 9.769 1.00 94.38 96 PHE A O 1
ATOM 780 N N . ALA A 1 97 ? 8.966 4.766 10.286 1.00 95.56 97 ALA A N 1
ATOM 781 C CA . ALA A 1 97 ? 10.267 5.409 10.316 1.00 95.56 97 ALA A CA 1
ATOM 782 C C . ALA A 1 97 ? 10.606 6.033 8.938 1.00 95.56 97 ALA A C 1
ATOM 784 O O . ALA A 1 97 ? 10.238 5.465 7.899 1.00 95.56 97 ALA A O 1
ATOM 785 N N . PRO A 1 98 ? 11.260 7.211 8.890 1.00 96.38 98 PRO A N 1
ATOM 786 C CA . PRO A 1 98 ? 11.571 7.902 7.635 1.00 96.38 98 PRO A CA 1
ATOM 787 C C . PRO A 1 98 ? 12.303 7.033 6.603 1.00 96.38 98 PRO A C 1
ATOM 789 O O . PRO A 1 98 ? 12.025 7.124 5.409 1.00 96.38 98 PRO A O 1
ATOM 792 N N . GLU A 1 99 ? 13.208 6.172 7.054 1.00 97.06 99 GLU A N 1
ATOM 793 C CA . GLU A 1 99 ? 13.981 5.252 6.227 1.00 97.06 99 GLU A CA 1
ATOM 794 C C . GLU A 1 99 ? 13.120 4.157 5.588 1.00 97.06 99 GLU A C 1
ATOM 796 O O . GLU A 1 99 ? 13.308 3.853 4.411 1.00 97.06 99 GLU A O 1
ATOM 801 N N . VAL A 1 100 ? 12.127 3.620 6.307 1.00 96.81 100 VAL A N 1
ATOM 802 C CA . VAL A 1 100 ? 11.180 2.634 5.760 1.00 96.81 100 VAL A CA 1
ATOM 803 C C . VAL A 1 100 ? 10.320 3.297 4.691 1.00 96.81 100 VAL A C 1
ATOM 805 O O . VAL A 1 100 ? 10.188 2.770 3.586 1.00 96.81 100 VAL A O 1
ATOM 808 N N . ARG A 1 101 ? 9.804 4.502 4.969 1.00 96.75 101 ARG A N 1
ATOM 809 C CA . ARG A 1 101 ? 9.052 5.291 3.981 1.00 96.75 101 ARG A CA 1
ATOM 810 C C . ARG A 1 101 ? 9.874 5.555 2.726 1.00 96.75 101 ARG A C 1
ATOM 812 O O . ARG A 1 101 ? 9.358 5.418 1.621 1.00 96.75 101 ARG A O 1
ATOM 819 N N . ARG A 1 102 ? 11.155 5.892 2.892 1.00 97.38 102 ARG A N 1
ATOM 820 C CA . ARG A 1 102 ? 12.066 6.140 1.774 1.00 97.38 102 ARG A CA 1
ATOM 821 C C . ARG A 1 102 ? 12.271 4.895 0.912 1.00 97.38 102 ARG A C 1
ATOM 823 O O . ARG A 1 102 ? 12.120 4.999 -0.296 1.00 97.38 102 ARG A O 1
ATOM 830 N N . ARG A 1 103 ? 12.552 3.734 1.515 1.00 98.12 103 ARG A N 1
ATOM 831 C CA . ARG A 1 103 ? 12.733 2.473 0.770 1.00 98.12 103 ARG A CA 1
ATOM 832 C C . ARG A 1 103 ? 11.485 2.081 -0.015 1.00 98.12 103 ARG A C 1
ATOM 834 O O . ARG A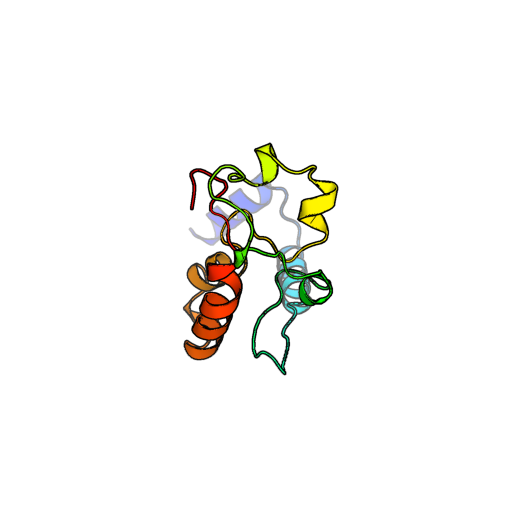 1 103 ? 11.591 1.712 -1.176 1.00 98.12 103 ARG A O 1
ATOM 841 N N . ASN A 1 104 ? 10.306 2.210 0.595 1.00 97.94 104 ASN A N 1
ATOM 842 C CA . ASN A 1 104 ? 9.046 1.925 -0.091 1.00 97.94 104 ASN A CA 1
ATOM 843 C C . ASN A 1 104 ? 8.798 2.908 -1.239 1.00 97.94 104 ASN A C 1
ATOM 845 O O . ASN A 1 104 ? 8.397 2.488 -2.317 1.00 97.94 104 ASN A O 1
ATOM 849 N N . PHE A 1 105 ? 9.074 4.199 -1.040 1.00 97.06 105 PHE A N 1
ATOM 850 C CA . PHE A 1 105 ? 8.990 5.182 -2.118 1.00 97.06 105 PHE A CA 1
ATOM 851 C C . PHE A 1 105 ? 9.936 4.826 -3.274 1.00 97.06 105 PHE A C 1
ATOM 853 O O . PHE A 1 105 ? 9.485 4.706 -4.407 1.00 97.06 105 PHE A O 1
ATOM 860 N N . ASP A 1 106 ? 11.216 4.582 -2.983 1.00 97.81 106 ASP A N 1
ATOM 861 C CA . ASP A 1 106 ? 12.225 4.260 -3.998 1.00 97.81 106 ASP A CA 1
ATOM 862 C C . ASP A 1 106 ? 11.905 2.950 -4.753 1.00 97.81 106 ASP A C 1
ATOM 864 O O . ASP A 1 106 ? 12.275 2.814 -5.917 1.00 97.81 106 ASP A O 1
ATOM 868 N N . TYR A 1 107 ? 11.203 2.002 -4.118 1.00 97.56 107 TYR A N 1
ATOM 869 C CA . TYR A 1 107 ? 10.761 0.753 -4.745 1.00 97.56 107 TYR A CA 1
ATOM 870 C C . TYR A 1 107 ? 9.489 0.917 -5.599 1.00 97.56 107 TYR A C 1
ATOM 872 O O . TYR A 1 107 ? 9.454 0.450 -6.735 1.00 97.56 107 TYR A O 1
ATOM 880 N N . TYR A 1 108 ? 8.445 1.575 -5.079 1.00 97.38 108 TYR A N 1
ATOM 881 C CA . TYR A 1 108 ? 7.127 1.632 -5.731 1.00 97.38 108 TYR A CA 1
ATOM 882 C C . TYR A 1 108 ? 6.961 2.775 -6.736 1.00 97.38 108 TYR A C 1
ATOM 884 O O . TYR A 1 108 ? 6.190 2.631 -7.688 1.00 97.38 108 TYR A O 1
ATOM 892 N N . ASP A 1 109 ? 7.643 3.906 -6.548 1.00 94.94 109 ASP A N 1
ATOM 893 C CA . ASP A 1 109 ? 7.518 5.070 -7.436 1.00 94.94 109 ASP A CA 1
ATOM 894 C C . ASP A 1 109 ? 7.886 4.730 -8.898 1.00 94.94 109 ASP A C 1
ATOM 896 O O . ASP A 1 109 ? 7.061 4.978 -9.780 1.00 94.94 109 ASP A O 1
ATOM 900 N N . PRO A 1 110 ? 9.007 4.030 -9.191 1.00 94.19 110 PRO A N 1
ATOM 901 C CA . PRO A 1 110 ? 9.390 3.713 -10.571 1.00 94.19 110 PRO A CA 1
ATOM 902 C C . PRO A 1 110 ? 8.442 2.748 -11.296 1.00 94.19 110 PRO A C 1
ATOM 904 O O . PRO A 1 110 ? 8.441 2.702 -12.525 1.00 94.19 110 PRO A O 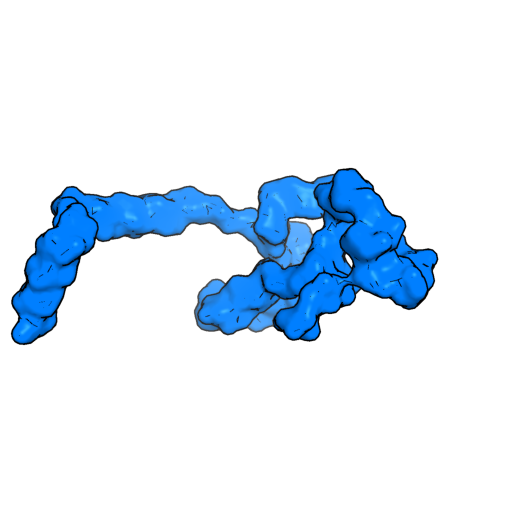1
ATOM 907 N N . ILE A 1 111 ? 7.667 1.956 -10.550 1.00 95.31 111 ILE A N 1
ATOM 908 C CA . ILE A 1 111 ? 6.739 0.949 -11.089 1.00 95.31 111 ILE A CA 1
ATOM 909 C C . ILE A 1 111 ? 5.273 1.410 -11.046 1.00 95.31 111 ILE A C 1
ATOM 911 O O . ILE A 1 111 ? 4.366 0.646 -11.390 1.00 95.31 111 ILE A O 1
ATOM 915 N N . THR A 1 112 ? 5.031 2.664 -10.650 1.00 94.00 112 THR A N 1
ATOM 916 C CA . THR A 1 112 ? 3.715 3.306 -10.675 1.00 94.00 112 THR A CA 1
ATOM 917 C C . THR A 1 112 ? 3.539 4.080 -11.981 1.00 94.00 112 THR A C 1
ATOM 919 O O . THR A 1 112 ? 4.195 5.080 -12.236 1.00 94.00 112 THR A O 1
ATOM 922 N N . THR A 1 113 ? 2.626 3.613 -12.829 1.00 87.00 113 THR A N 1
ATOM 923 C CA . THR A 1 113 ? 2.462 4.084 -14.220 1.00 87.00 113 THR A CA 1
ATOM 924 C C . THR A 1 113 ? 1.741 5.419 -14.374 1.00 87.00 113 THR A C 1
ATOM 926 O O . THR A 1 113 ? 1.861 6.064 -15.412 1.00 87.00 113 THR A O 1
ATOM 929 N N . GLY A 1 114 ? 0.969 5.830 -13.369 1.00 76.31 114 GLY A N 1
ATOM 930 C CA . GLY A 1 114 ? 0.123 7.018 -13.459 1.00 76.31 114 GLY A CA 1
ATOM 931 C C . GLY A 1 114 ? -1.011 6.893 -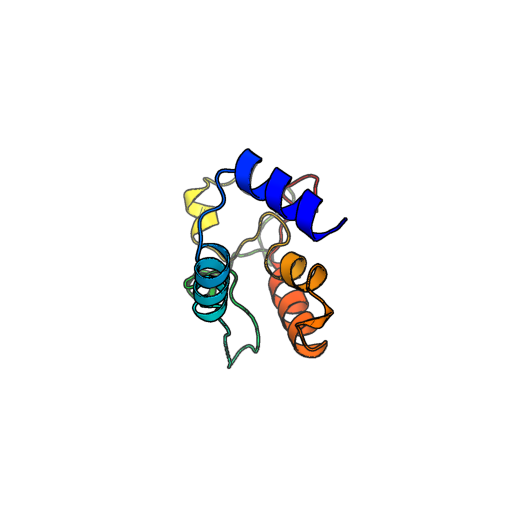14.486 1.00 76.31 114 GLY A C 1
ATOM 932 O O . GLY A 1 114 ? -1.505 7.880 -15.025 1.00 76.31 114 GLY A O 1
ATOM 933 N N . ASP A 1 115 ? -1.465 5.664 -14.747 1.00 69.75 115 ASP A N 1
ATOM 934 C CA . ASP A 1 115 ? -2.544 5.308 -15.682 1.00 69.75 115 ASP A CA 1
ATOM 935 C C . ASP A 1 115 ? -3.949 5.805 -15.226 1.00 69.75 115 ASP A C 1
ATOM 937 O O . ASP A 1 115 ? -4.993 5.359 -15.718 1.00 69.75 115 ASP A O 1
ATOM 941 N N . SER A 1 116 ? -4.007 6.701 -14.237 1.00 59.38 116 SER A N 1
ATOM 942 C CA . SER A 1 116 ? -5.198 7.275 -13.608 1.00 59.38 116 SER A CA 1
ATOM 943 C C . SER A 1 116 ? -5.001 8.783 -13.439 1.00 59.38 116 SER A C 1
ATOM 945 O O . SER A 1 116 ? -3.940 9.215 -13.020 1.00 59.38 116 SER A O 1
ATOM 947 N N . SER A 1 117 ? -6.027 9.608 -13.666 1.00 52.03 117 SER A N 1
ATOM 948 C CA . SER A 1 117 ? -5.938 11.075 -13.505 1.00 52.03 117 SER A CA 1
ATOM 949 C C . SER A 1 117 ? -5.812 11.561 -12.044 1.00 52.03 117 SER A C 1
ATOM 951 O O . SER A 1 117 ? -6.066 12.732 -11.772 1.00 52.03 117 SER A O 1
ATOM 953 N N . LEU A 1 118 ? -5.532 10.657 -11.100 1.00 48.91 118 LEU A N 1
ATOM 954 C CA . LEU A 1 118 ? -5.382 10.912 -9.661 1.00 48.91 118 LEU A CA 1
ATOM 955 C C . LEU A 1 118 ? -3.932 10.745 -9.166 1.00 48.91 118 LEU A C 1
ATOM 957 O O . LEU A 1 118 ? -3.696 10.924 -7.973 1.00 48.91 118 LEU A O 1
ATOM 961 N N . SER A 1 119 ? -2.991 10.393 -10.048 1.00 46.88 119 SER A N 1
ATOM 962 C CA . SER A 1 119 ? -1.543 10.369 -9.783 1.00 46.88 119 SER A CA 1
ATOM 963 C C . SER A 1 119 ? -0.861 11.629 -10.295 1.00 46.88 119 SER A C 1
ATOM 965 O O . SER A 1 119 ? -1.154 11.985 -11.461 1.00 46.88 119 SER A O 1
#

Organism: NCBI:txid1074240

Sequence (119 aa):
SAPEAYAALARRVDLRDGEAAAWTRAAEAMYLPYDEELGIHPQDADFLELQPWDFAHTPPSKYPLLLHFHPLVIYRHQVLKQADVVLAMSLRNDQFAPEVRRRNFDYYDPITTGDSSLS